Protein AF-A0A2G1YEF7-F1 (afdb_monomer_lite)

pLDDT: mean 92.39, std 12.05, range [40.38, 98.62]

Foldseek 3Di:
DPPQPADEDLPWAFDADPVADLVNCLVQQWTWGDDPNFIAIEHEPVRCVSNVVVQVPDPDHGHYGYHYPNNSVSRSVNSVVVVVVVVVVVVD

Secondary structure (DSSP, 8-state):
----PPB--TT------TTS-HHHHHHHT-EEEEETTEEEEEEEGGGHHHHHHHHTT-SS---EEEEPHHHHHHHHHHHHHHHHHHHHHTT-

Radius of gyration: 13.05 Å; chains: 1; bounding box: 37×36×27 Å

Sequence (92 aa):
MLKLEPLHNLKLEAYEPDEITTELSVKNYLLFSTLDEEVCAFMSERYLVEASNFYTKLQQKYPLHMLDEDSYDRLYNRFLELRTDRAMETMQ

Structure (mmCIF, N/CA/C/O backbone):
data_AF-A0A2G1YEF7-F1
#
_entry.id   AF-A0A2G1YEF7-F1
#
loop_
_atom_site.group_PDB
_atom_site.id
_atom_site.type_symbol
_atom_site.label_atom_id
_atom_site.label_alt_id
_atom_site.label_comp_id
_atom_site.label_asym_id
_atom_site.label_entity_id
_atom_site.label_seq_id
_atom_site.pdbx_PDB_ins_code
_atom_site.Cartn_x
_atom_site.Cartn_y
_atom_site.Cartn_z
_a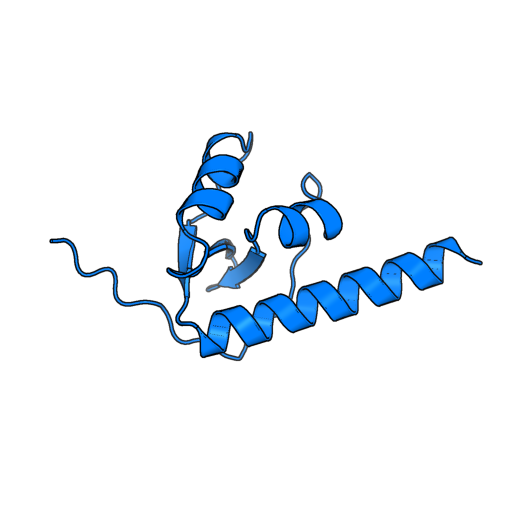tom_site.occupancy
_atom_site.B_iso_or_equiv
_atom_site.auth_seq_id
_atom_site.auth_comp_id
_atom_site.auth_asym_id
_atom_site.auth_atom_id
_a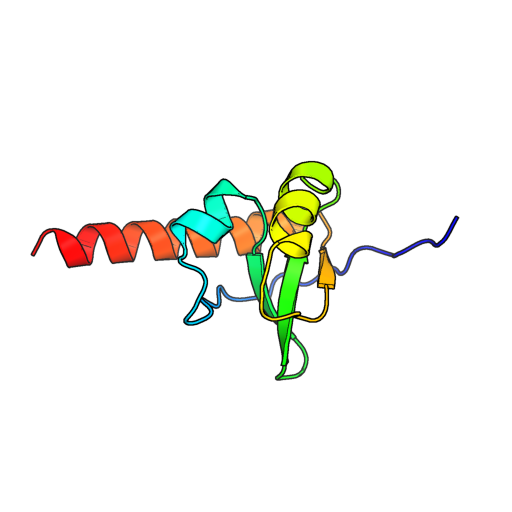tom_site.pdbx_PDB_model_num
ATOM 1 N N . MET A 1 1 ? 21.232 -16.679 5.471 1.00 41.56 1 MET A N 1
ATOM 2 C CA . MET A 1 1 ? 20.332 -15.571 5.092 1.00 41.56 1 MET A CA 1
ATOM 3 C C . MET A 1 1 ? 18.949 -16.159 4.907 1.00 41.56 1 MET A C 1
ATOM 5 O O . MET A 1 1 ? 18.821 -17.087 4.118 1.00 41.56 1 MET A O 1
ATOM 9 N N . LEU A 1 2 ? 17.963 -15.706 5.683 1.00 40.38 2 LEU A N 1
ATOM 10 C CA . LEU A 1 2 ? 16.560 -16.043 5.439 1.00 40.38 2 LEU A CA 1
ATOM 11 C C . LEU A 1 2 ? 16.200 -15.477 4.064 1.00 40.38 2 LEU A C 1
ATOM 13 O O . LEU A 1 2 ? 16.190 -14.263 3.890 1.00 40.38 2 LEU A O 1
ATOM 17 N N . LYS A 1 3 ? 15.996 -16.353 3.079 1.00 47.19 3 LYS A N 1
ATOM 18 C CA . LYS A 1 3 ? 15.395 -15.968 1.805 1.00 47.19 3 LYS A CA 1
ATOM 19 C C . LYS A 1 3 ? 13.906 -15.786 2.082 1.00 47.19 3 LYS A C 1
ATOM 21 O O . LYS A 1 3 ? 13.165 -16.761 2.045 1.00 47.19 3 LYS A O 1
ATOM 26 N N . LEU A 1 4 ? 13.488 -14.579 2.460 1.00 65.25 4 LEU A N 1
ATOM 27 C CA . LEU A 1 4 ? 12.102 -14.205 2.213 1.00 65.25 4 LEU A CA 1
ATOM 28 C C . LEU A 1 4 ? 11.998 -14.057 0.701 1.00 65.25 4 LEU A C 1
ATOM 30 O O . LEU A 1 4 ? 12.604 -13.150 0.138 1.00 65.25 4 LEU A O 1
ATOM 34 N N . GLU A 1 5 ? 11.333 -15.000 0.043 1.00 84.50 5 GLU A N 1
ATOM 35 C CA . GLU A 1 5 ? 10.977 -14.809 -1.358 1.00 84.50 5 GLU A CA 1
ATOM 36 C C . GLU A 1 5 ? 9.870 -13.752 -1.407 1.00 84.50 5 GLU A C 1
ATOM 38 O O . GLU A 1 5 ? 8.852 -13.925 -0.726 1.00 84.50 5 GLU A O 1
ATOM 43 N N . PRO A 1 6 ? 10.070 -12.640 -2.136 1.00 93.25 6 PRO A N 1
ATOM 44 C CA . PRO A 1 6 ? 9.030 -11.641 -2.292 1.00 93.25 6 PRO A CA 1
ATOM 45 C C . PRO A 1 6 ? 7.775 -12.269 -2.907 1.00 93.25 6 PRO A C 1
ATOM 47 O O . PRO A 1 6 ? 7.849 -13.060 -3.848 1.00 93.25 6 PRO A O 1
ATOM 50 N N . LEU A 1 7 ? 6.613 -11.926 -2.361 1.00 95.81 7 LEU A N 1
ATOM 51 C CA . LEU A 1 7 ? 5.323 -12.384 -2.851 1.00 95.81 7 LEU A CA 1
ATOM 52 C C . LEU A 1 7 ? 5.004 -11.693 -4.183 1.00 95.81 7 LEU A C 1
ATOM 54 O O . LEU A 1 7 ? 4.933 -10.466 -4.253 1.00 95.81 7 LEU A O 1
ATOM 58 N N . HIS A 1 8 ? 4.736 -12.491 -5.214 1.00 97.06 8 HIS A N 1
ATOM 59 C CA . HIS A 1 8 ? 4.167 -12.011 -6.470 1.00 97.06 8 HIS A CA 1
ATOM 60 C C . HIS A 1 8 ? 2.635 -12.087 -6.414 1.00 97.06 8 HIS A C 1
ATOM 62 O O . HIS A 1 8 ? 2.060 -13.179 -6.436 1.00 97.06 8 HIS A O 1
ATOM 68 N N . ASN A 1 9 ? 1.956 -10.941 -6.350 1.00 97.00 9 ASN A N 1
ATOM 69 C CA . ASN A 1 9 ? 0.500 -10.859 -6.408 1.00 97.00 9 ASN A CA 1
ATOM 70 C C . ASN A 1 9 ? 0.017 -9.547 -7.049 1.00 97.00 9 ASN A C 1
ATOM 72 O O . ASN A 1 9 ? -0.178 -8.528 -6.391 1.00 97.00 9 ASN A O 1
ATOM 76 N N . LEU A 1 10 ? -0.292 -9.614 -8.344 1.00 97.38 10 LEU A N 1
ATOM 77 C CA . LEU A 1 10 ? -0.842 -8.492 -9.106 1.00 97.38 10 LEU A CA 1
ATOM 78 C C . LEU A 1 10 ? -2.338 -8.232 -8.845 1.00 97.38 10 LEU A C 1
ATOM 80 O O . LEU A 1 10 ? -2.929 -7.403 -9.524 1.00 97.38 10 LEU A O 1
ATOM 84 N N . LYS A 1 11 ? -3.004 -8.963 -7.949 1.00 97.19 11 LYS A N 1
ATOM 85 C CA . LYS A 1 11 ? -4.450 -8.813 -7.690 1.00 97.19 11 LYS A CA 1
ATOM 86 C C . LYS A 1 11 ? -4.759 -8.081 -6.387 1.00 97.19 11 LYS A C 1
ATOM 88 O O . LYS A 1 11 ? -5.928 -7.966 -6.038 1.00 97.19 11 LYS A O 1
ATOM 93 N N . LEU A 1 12 ? -3.732 -7.626 -5.673 1.00 97.94 12 LEU A N 1
ATOM 94 C CA . LEU A 1 12 ? -3.910 -6.813 -4.479 1.00 97.94 12 LEU A CA 1
ATOM 95 C C . LEU A 1 12 ? -4.607 -5.502 -4.849 1.00 97.94 12 LEU A C 1
ATOM 97 O O . LEU A 1 12 ? -4.244 -4.843 -5.825 1.00 97.94 12 LEU A O 1
ATOM 101 N N . GLU A 1 13 ? -5.597 -5.135 -4.048 1.00 97.81 13 GLU A N 1
ATOM 102 C CA . GLU A 1 13 ? -6.313 -3.866 -4.158 1.00 97.81 13 GLU A CA 1
ATOM 103 C C . GLU A 1 13 ? -5.990 -2.991 -2.944 1.00 97.81 13 GLU A C 1
ATOM 105 O O . GLU A 1 13 ? -5.697 -3.507 -1.860 1.00 97.81 13 GLU A O 1
ATOM 110 N N . ALA A 1 14 ? -5.997 -1.670 -3.121 1.00 97.50 14 ALA A N 1
ATOM 111 C CA . ALA A 1 14 ? -5.681 -0.750 -2.033 1.00 97.50 14 ALA A CA 1
ATOM 112 C C . ALA A 1 14 ? -6.711 -0.883 -0.903 1.00 97.50 14 ALA A C 1
ATOM 114 O O . ALA A 1 14 ? -7.919 -0.826 -1.134 1.00 97.50 14 ALA A O 1
ATOM 115 N N . TYR A 1 15 ? -6.219 -1.047 0.319 1.00 97.69 15 TYR A N 1
ATOM 116 C CA . TYR A 1 15 ? -7.018 -1.004 1.535 1.00 97.69 15 TYR A CA 1
ATOM 117 C C . TYR A 1 15 ? -6.532 0.162 2.389 1.00 97.69 15 TYR A C 1
ATOM 119 O O . TYR A 1 15 ? -5.329 0.311 2.579 1.00 97.69 15 TYR A O 1
ATOM 127 N N . GLU A 1 16 ? -7.439 0.978 2.917 1.00 95.44 16 GLU A N 1
ATOM 128 C CA . GLU A 1 16 ? -7.079 2.020 3.875 1.00 95.44 16 GLU A CA 1
ATOM 129 C C . GLU A 1 16 ? -7.523 1.614 5.283 1.00 95.44 16 GLU A C 1
ATOM 131 O O . GLU A 1 16 ? -8.727 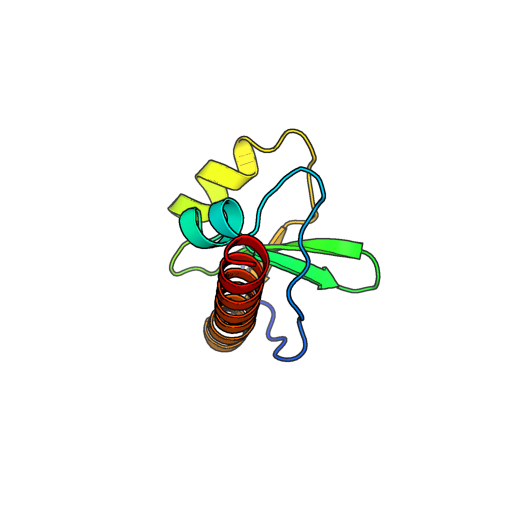1.581 5.538 1.00 95.44 16 GLU A O 1
ATOM 136 N N . PRO A 1 17 ? -6.586 1.302 6.197 1.00 95.00 17 PRO A N 1
ATOM 137 C CA . PRO A 1 17 ? -6.914 1.121 7.605 1.00 95.00 17 PRO A CA 1
ATOM 138 C C . PRO A 1 17 ? -7.435 2.415 8.237 1.00 95.00 17 PRO A C 1
ATOM 140 O O . PRO A 1 17 ? -6.922 3.494 7.946 1.00 95.00 17 PRO A O 1
ATOM 143 N N . ASP A 1 18 ? -8.393 2.304 9.160 1.00 92.56 18 ASP A N 1
ATOM 144 C CA . ASP A 1 18 ? -9.040 3.454 9.813 1.00 92.56 18 ASP A CA 1
ATOM 145 C C . ASP A 1 18 ? -8.039 4.420 10.476 1.00 92.56 18 ASP A C 1
ATOM 147 O O . ASP A 1 18 ? -8.284 5.623 10.577 1.00 92.56 18 ASP A O 1
ATOM 151 N N . GLU A 1 19 ? -6.898 3.909 10.944 1.00 92.75 19 GLU A N 1
ATOM 152 C CA . GLU A 1 19 ? -5.873 4.675 11.646 1.00 92.75 19 GLU A CA 1
ATOM 153 C C . GLU A 1 19 ? -4.708 5.160 10.765 1.00 92.75 19 GLU A C 1
ATOM 155 O O . GLU A 1 19 ? -3.814 5.855 11.262 1.00 92.75 19 GLU A O 1
ATOM 160 N N . ILE A 1 20 ? -4.690 4.820 9.470 1.00 95.00 20 ILE A N 1
ATOM 161 C CA . ILE A 1 20 ? -3.608 5.173 8.538 1.00 95.00 20 ILE A CA 1
ATOM 162 C C . ILE A 1 20 ? -4.203 5.725 7.247 1.00 95.00 20 ILE A C 1
ATOM 164 O O . ILE A 1 20 ? -4.733 4.979 6.437 1.00 95.00 20 ILE A O 1
ATOM 168 N N . THR A 1 21 ? -4.033 7.025 7.001 1.00 94.94 21 THR A N 1
ATOM 169 C CA . THR A 1 21 ? -4.542 7.635 5.764 1.00 94.94 21 THR A CA 1
ATOM 170 C C . THR A 1 21 ? -3.744 7.201 4.533 1.00 94.94 21 THR A C 1
ATOM 172 O O . THR A 1 21 ? -2.533 6.961 4.614 1.00 94.94 21 THR A O 1
ATOM 175 N N . THR A 1 22 ? -4.389 7.209 3.363 1.00 95.50 22 THR A N 1
ATOM 176 C CA . THR A 1 22 ? -3.736 6.998 2.060 1.00 95.50 22 THR A CA 1
ATOM 177 C C . THR A 1 22 ? -2.480 7.863 1.885 1.00 95.50 22 THR A C 1
ATOM 179 O O . THR A 1 22 ? -1.457 7.380 1.393 1.00 95.50 22 THR A O 1
ATOM 182 N N . GLU A 1 23 ? -2.493 9.131 2.311 1.00 95.44 23 GLU A N 1
ATOM 183 C CA . GLU A 1 23 ? -1.321 10.012 2.215 1.00 95.44 23 GLU A CA 1
ATOM 184 C C . GLU A 1 23 ? -0.149 9.498 3.049 1.00 95.44 23 GLU A C 1
ATOM 186 O O . GLU A 1 23 ? 0.997 9.570 2.597 1.00 95.44 23 GLU A O 1
ATOM 191 N N . LEU A 1 24 ? -0.415 8.983 4.254 1.00 96.75 24 LEU A N 1
ATOM 192 C CA . LEU A 1 24 ? 0.615 8.407 5.113 1.00 96.75 24 LEU A CA 1
ATOM 193 C C . LEU A 1 24 ? 1.171 7.113 4.521 1.00 96.75 24 LEU A C 1
ATOM 195 O O . LEU A 1 24 ? 2.393 6.953 4.520 1.00 96.75 24 LEU A O 1
ATOM 199 N N . SER A 1 25 ? 0.320 6.240 3.978 1.00 97.56 25 SER A N 1
ATOM 200 C CA . SER A 1 25 ? 0.755 5.014 3.298 1.00 97.56 25 SER A CA 1
ATOM 201 C C . SER A 1 25 ? 1.695 5.322 2.135 1.00 97.56 25 SER A C 1
ATOM 203 O O . SER A 1 25 ? 2.827 4.836 2.103 1.00 97.56 25 SER A O 1
ATOM 205 N N . VAL A 1 26 ? 1.280 6.215 1.231 1.00 97.56 26 VAL A N 1
ATOM 206 C CA . VAL A 1 26 ? 2.079 6.607 0.061 1.00 97.56 26 VAL A CA 1
ATOM 207 C C . VAL A 1 26 ? 3.379 7.297 0.476 1.00 97.56 26 VAL A C 1
ATOM 209 O O . VAL A 1 26 ? 4.444 6.967 -0.039 1.00 97.56 26 VAL A O 1
ATOM 212 N N . LYS A 1 27 ? 3.326 8.230 1.435 1.00 97.50 27 LYS A N 1
ATOM 213 C CA . LYS A 1 27 ? 4.504 8.983 1.900 1.00 97.50 27 LYS A CA 1
ATOM 214 C C . LYS A 1 27 ? 5.574 8.089 2.526 1.00 97.50 27 LYS A C 1
ATOM 216 O O . LYS A 1 27 ? 6.756 8.415 2.441 1.00 97.50 27 LYS A O 1
ATOM 221 N N . ASN A 1 28 ? 5.160 7.022 3.205 1.00 98.06 28 ASN A N 1
ATOM 222 C CA . ASN A 1 28 ? 6.062 6.133 3.932 1.00 98.06 28 ASN A CA 1
ATOM 223 C C . ASN A 1 28 ? 6.331 4.815 3.197 1.00 98.06 28 ASN A C 1
ATOM 225 O O . ASN A 1 28 ? 6.986 3.946 3.767 1.00 98.06 28 ASN A O 1
ATOM 229 N N . TYR A 1 29 ? 5.838 4.658 1.965 1.00 98.31 29 TYR A N 1
ATOM 230 C CA . TYR A 1 29 ? 6.018 3.458 1.143 1.00 98.31 29 TYR A CA 1
ATOM 231 C C . TYR A 1 29 ? 5.518 2.153 1.793 1.00 98.31 29 TYR A C 1
ATOM 233 O O . TYR A 1 29 ? 5.916 1.062 1.379 1.00 98.31 29 TYR A O 1
ATOM 241 N N . LEU A 1 30 ? 4.627 2.254 2.784 1.00 98.25 30 LEU A N 1
ATOM 242 C CA . LEU A 1 30 ? 3.999 1.1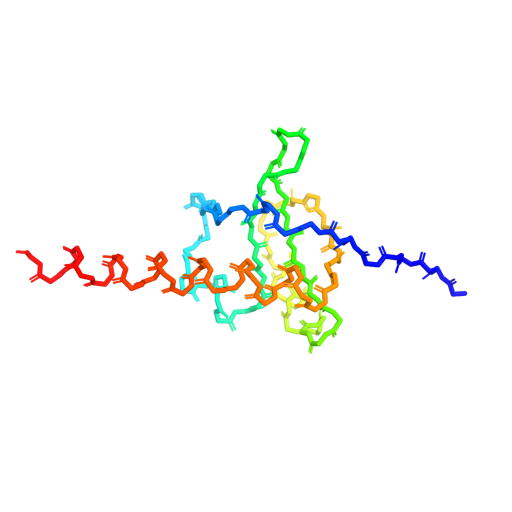20 3.457 1.00 98.25 30 LEU A CA 1
ATOM 243 C C . LEU A 1 30 ? 2.540 1.043 3.017 1.00 98.25 30 LEU A C 1
ATOM 245 O O . LEU A 1 30 ? 1.728 1.903 3.369 1.00 98.25 30 LEU A O 1
ATOM 249 N N . LEU A 1 31 ? 2.231 0.023 2.229 1.00 98.50 31 LEU A N 1
ATOM 250 C CA . LEU A 1 31 ? 0.923 -0.151 1.611 1.00 98.50 31 LEU A CA 1
ATOM 251 C C . LEU A 1 31 ? 0.122 -1.209 2.360 1.00 98.50 31 LEU A C 1
ATOM 253 O O . LEU A 1 31 ? 0.689 -2.042 3.063 1.00 98.50 31 LEU A O 1
ATOM 257 N N . PHE A 1 32 ? -1.194 -1.183 2.190 1.00 98.38 32 PHE A N 1
ATOM 258 C CA . PHE A 1 32 ? -2.102 -2.115 2.847 1.00 98.38 32 PHE A CA 1
ATOM 259 C C . PHE A 1 32 ? -3.049 -2.733 1.828 1.00 98.38 32 PHE A C 1
ATOM 261 O O . PHE A 1 32 ? -3.499 -2.079 0.886 1.00 98.38 32 PHE A O 1
ATOM 268 N N . SER A 1 33 ? -3.314 -4.019 2.002 1.00 98.56 33 SER A N 1
ATOM 269 C CA . SER A 1 33 ? -4.259 -4.780 1.190 1.00 98.56 33 SER A CA 1
ATOM 270 C C . SER A 1 33 ? -4.794 -5.949 2.009 1.00 98.56 33 SER A C 1
ATOM 272 O O . SER A 1 33 ? -4.378 -6.152 3.151 1.00 98.56 33 SER A O 1
ATOM 274 N N . THR A 1 34 ? -5.699 -6.725 1.424 1.00 97.88 34 THR A N 1
ATOM 275 C CA . THR A 1 34 ? -6.161 -7.980 2.016 1.00 97.88 34 THR A CA 1
ATOM 276 C C . THR A 1 34 ? -5.460 -9.163 1.360 1.00 97.88 34 THR A C 1
ATOM 278 O O . THR A 1 34 ? -5.342 -9.235 0.135 1.00 97.88 34 THR A O 1
ATOM 281 N N . LEU A 1 35 ? -4.973 -10.091 2.178 1.00 96.56 35 LEU A N 1
ATOM 282 C CA . LEU A 1 35 ? -4.399 -11.362 1.749 1.00 96.56 35 LEU A CA 1
ATOM 283 C C . LEU A 1 35 ? -4.987 -12.451 2.639 1.00 96.56 35 LEU A C 1
ATOM 285 O O . LEU A 1 35 ? -4.951 -12.325 3.856 1.00 96.56 35 LEU A O 1
ATOM 289 N N . ASP A 1 36 ? -5.576 -13.479 2.027 1.00 93.69 36 ASP A N 1
ATOM 290 C CA . ASP A 1 36 ? -6.267 -14.558 2.745 1.00 93.69 36 ASP A CA 1
ATOM 291 C C . ASP A 1 36 ? -7.304 -14.046 3.772 1.00 93.69 36 ASP A C 1
ATOM 293 O O . ASP A 1 36 ? -7.401 -14.550 4.885 1.00 93.69 36 ASP A O 1
ATOM 297 N N . GLU A 1 37 ? -8.086 -13.029 3.378 1.00 93.31 37 GLU A N 1
ATOM 298 C CA . GLU A 1 37 ? -9.126 -12.365 4.194 1.00 93.31 37 GLU A CA 1
ATOM 299 C C . GLU A 1 37 ? -8.608 -11.573 5.413 1.00 93.31 37 GLU A C 1
ATOM 301 O O . GLU A 1 37 ? -9.402 -11.007 6.164 1.00 93.31 37 GLU A O 1
ATOM 306 N N . GLU A 1 38 ? -7.289 -11.444 5.576 1.00 96.56 38 GLU A N 1
ATOM 307 C CA . GLU A 1 38 ? -6.656 -10.629 6.614 1.00 96.56 38 GLU A CA 1
ATOM 308 C C . GLU A 1 38 ? -6.084 -9.330 6.027 1.00 96.56 38 GLU A C 1
ATOM 310 O O . GLU A 1 38 ? -5.572 -9.301 4.906 1.00 96.56 38 GLU A O 1
ATOM 315 N N . VAL A 1 39 ? -6.171 -8.229 6.780 1.00 97.62 39 VAL A N 1
ATOM 316 C CA . VAL A 1 39 ? -5.523 -6.964 6.404 1.00 97.62 39 VAL A CA 1
ATOM 317 C C . VAL A 1 39 ? -4.031 -7.074 6.692 1.00 97.62 39 VAL A C 1
ATOM 319 O O . VAL A 1 39 ? -3.627 -7.261 7.837 1.00 97.62 39 VAL A O 1
ATOM 322 N N . CYS A 1 40 ? -3.213 -6.886 5.663 1.00 98.12 40 CYS A N 1
ATOM 323 C CA . CYS A 1 40 ? -1.765 -7.030 5.731 1.00 98.12 40 CYS A CA 1
ATOM 324 C C . CYS A 1 40 ? -1.054 -5.742 5.307 1.00 98.12 40 CYS A C 1
ATOM 326 O O . CYS A 1 40 ? -1.549 -4.974 4.477 1.00 98.12 40 CYS A O 1
ATOM 328 N N . ALA A 1 41 ? 0.142 -5.538 5.857 1.00 98.00 41 ALA A N 1
ATOM 329 C CA . ALA A 1 41 ? 1.069 -4.500 5.440 1.00 98.00 41 ALA A CA 1
ATOM 330 C C . ALA A 1 41 ? 2.049 -5.055 4.397 1.00 98.00 41 ALA A C 1
ATOM 332 O O . ALA A 1 41 ? 2.583 -6.158 4.543 1.00 98.00 41 ALA A O 1
ATOM 333 N N . PHE A 1 42 ? 2.326 -4.264 3.367 1.00 98.25 42 PHE A N 1
ATOM 334 C CA . PHE A 1 42 ? 3.184 -4.630 2.248 1.00 98.25 42 PHE A CA 1
ATOM 335 C C . PHE A 1 42 ? 4.282 -3.590 2.030 1.00 98.25 42 PHE A C 1
ATOM 337 O O . PHE A 1 42 ? 4.044 -2.380 2.050 1.00 98.25 42 PHE A O 1
ATOM 344 N N . MET A 1 43 ? 5.493 -4.083 1.789 1.00 97.44 43 MET A N 1
ATOM 345 C CA . MET A 1 43 ? 6.678 -3.299 1.431 1.00 97.44 43 MET A CA 1
ATOM 346 C C . MET A 1 43 ? 7.416 -3.967 0.271 1.00 97.44 43 MET A C 1
ATOM 348 O O . MET A 1 43 ? 7.212 -5.150 0.014 1.00 97.44 43 MET A O 1
ATOM 352 N N . SER A 1 44 ? 8.294 -3.235 -0.405 1.00 97.25 44 SER A N 1
ATOM 353 C CA . SER A 1 44 ? 9.247 -3.802 -1.363 1.00 97.25 44 SER A CA 1
ATOM 354 C C . SER A 1 44 ? 10.676 -3.652 -0.860 1.00 97.25 44 SER A C 1
ATOM 356 O O . SER A 1 44 ? 10.948 -2.896 0.079 1.00 97.25 44 SER A O 1
ATOM 358 N N . GLU A 1 45 ? 11.606 -4.365 -1.491 1.00 95.56 45 GLU A N 1
ATOM 359 C CA . GLU A 1 45 ? 13.029 -4.243 -1.179 1.00 95.56 45 GLU A CA 1
ATOM 360 C C . GLU A 1 45 ? 13.526 -2.810 -1.431 1.00 95.56 45 GLU A C 1
ATOM 362 O O . GLU A 1 45 ? 14.262 -2.259 -0.608 1.00 95.56 45 GLU A O 1
ATOM 367 N N . ARG A 1 46 ? 13.038 -2.167 -2.505 1.00 97.00 46 ARG A N 1
ATOM 368 C CA . ARG A 1 46 ? 13.370 -0.780 -2.876 1.00 97.00 46 ARG A CA 1
ATOM 369 C C . ARG A 1 46 ? 13.124 0.238 -1.756 1.00 97.00 46 ARG A C 1
ATOM 371 O O . ARG A 1 46 ? 13.887 1.194 -1.645 1.00 97.00 46 ARG A O 1
ATOM 378 N N . TYR A 1 47 ? 12.087 0.037 -0.941 1.00 96.94 47 TYR A N 1
ATOM 379 C CA . TYR A 1 47 ? 11.663 0.974 0.111 1.00 96.94 47 TYR A CA 1
ATOM 380 C C . TYR A 1 47 ? 11.705 0.366 1.517 1.00 96.94 47 TYR A C 1
ATOM 382 O O . TYR A 1 47 ? 11.018 0.831 2.433 1.00 96.94 47 TYR A O 1
ATOM 390 N N . LEU A 1 48 ? 12.494 -0.696 1.702 1.00 94.94 48 LEU A N 1
ATOM 391 C CA . LEU A 1 48 ? 12.527 -1.470 2.940 1.00 94.94 48 LEU A CA 1
ATOM 392 C C . LEU A 1 48 ? 12.805 -0.596 4.171 1.00 94.94 48 LEU A C 1
ATOM 394 O O . LEU A 1 48 ? 12.183 -0.789 5.217 1.00 94.94 48 LEU A O 1
ATOM 398 N N . VAL A 1 49 ? 13.725 0.364 4.062 1.00 96.00 49 VAL A N 1
ATOM 399 C CA . VAL A 1 49 ? 14.144 1.211 5.188 1.00 96.00 49 VAL A CA 1
ATOM 400 C C . VAL A 1 49 ? 13.014 2.152 5.606 1.00 96.00 49 VAL A C 1
ATOM 402 O O . VAL A 1 49 ? 12.648 2.202 6.781 1.00 96.00 49 VAL A O 1
ATOM 405 N N . GLU A 1 50 ? 12.437 2.882 4.660 1.00 97.62 50 GLU A N 1
ATOM 406 C CA . GLU A 1 50 ? 11.355 3.840 4.871 1.00 97.62 50 GLU A CA 1
ATOM 407 C C . GLU A 1 50 ? 10.107 3.150 5.425 1.00 97.62 50 GLU A C 1
ATOM 409 O O . GLU A 1 50 ? 9.596 3.542 6.481 1.00 97.62 50 GLU A O 1
ATOM 414 N N . ALA A 1 51 ? 9.680 2.071 4.768 1.00 97.38 51 ALA A N 1
ATOM 415 C CA . ALA A 1 51 ? 8.489 1.331 5.150 1.00 97.38 51 ALA A CA 1
ATOM 416 C C . ALA A 1 51 ? 8.655 0.659 6.524 1.00 97.38 51 ALA A C 1
ATOM 418 O O . ALA A 1 51 ? 7.749 0.733 7.356 1.00 97.38 51 ALA A O 1
ATOM 419 N N . SER A 1 52 ? 9.831 0.093 6.832 1.00 96.44 52 SER A N 1
ATOM 420 C CA . SER A 1 52 ? 10.102 -0.501 8.155 1.00 96.44 52 SER A CA 1
ATOM 421 C C . SER A 1 52 ? 10.119 0.549 9.269 1.00 96.44 52 SER A C 1
ATOM 423 O O . SER A 1 52 ? 9.589 0.326 10.363 1.00 96.44 52 SER A O 1
ATOM 425 N N . ASN A 1 53 ? 10.692 1.724 9.001 1.00 97.69 53 ASN A N 1
ATOM 426 C CA . ASN A 1 53 ? 10.724 2.830 9.958 1.00 97.69 53 ASN A CA 1
ATOM 427 C C . ASN A 1 53 ? 9.323 3.329 10.323 1.00 97.69 53 ASN A C 1
ATOM 429 O O . ASN A 1 53 ? 9.103 3.766 11.454 1.00 97.69 53 ASN A O 1
ATOM 433 N N . PHE A 1 54 ? 8.381 3.288 9.383 1.00 97.56 54 PHE A N 1
ATOM 434 C CA . PHE A 1 54 ? 6.989 3.622 9.659 1.00 97.56 54 PHE A CA 1
ATOM 435 C C . PHE A 1 54 ? 6.251 2.464 10.339 1.00 97.56 54 PHE A C 1
ATOM 437 O O . PHE A 1 54 ? 5.648 2.667 11.392 1.00 97.56 54 PHE A O 1
ATOM 444 N N . TYR A 1 55 ? 6.394 1.237 9.827 1.00 97.25 55 TYR A N 1
ATOM 445 C CA . TYR A 1 55 ? 5.763 0.029 10.373 1.00 97.25 55 TYR A CA 1
ATOM 446 C C . TYR A 1 55 ? 6.073 -0.195 11.865 1.00 97.25 55 TYR A C 1
ATOM 448 O O . TYR A 1 55 ? 5.202 -0.531 12.676 1.00 97.25 55 TYR A O 1
ATOM 456 N N . THR A 1 56 ? 7.323 0.038 12.275 1.00 96.56 56 THR A N 1
ATOM 45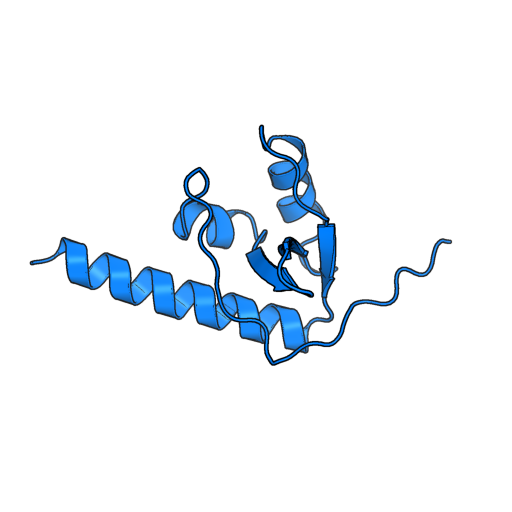7 C CA . THR A 1 56 ? 7.738 -0.101 13.682 1.00 96.56 56 THR A CA 1
ATOM 458 C C . THR A 1 56 ? 6.998 0.857 14.620 1.00 96.56 56 THR A C 1
ATOM 460 O O . THR A 1 56 ? 6.729 0.476 15.760 1.00 96.56 56 THR A O 1
ATOM 463 N N . LYS A 1 57 ? 6.590 2.035 14.132 1.00 95.81 57 LYS A N 1
ATOM 464 C CA . LYS A 1 57 ? 5.875 3.076 14.892 1.00 95.81 57 LYS A CA 1
ATOM 465 C C . LYS A 1 57 ? 4.359 2.879 14.942 1.00 95.81 57 LYS A C 1
ATOM 467 O O . LYS A 1 57 ? 3.700 3.580 15.707 1.00 95.81 57 LYS A O 1
ATOM 472 N N . LEU A 1 58 ? 3.807 1.956 14.149 1.00 95.06 58 LEU A N 1
ATOM 473 C CA . LEU A 1 58 ? 2.374 1.659 14.173 1.00 95.06 58 LEU A CA 1
ATOM 474 C C . LEU A 1 58 ? 1.956 1.107 15.537 1.00 95.06 58 LEU A C 1
ATOM 476 O O . LEU A 1 58 ? 2.643 0.239 16.090 1.00 95.06 58 LEU A O 1
ATOM 480 N N . GLN A 1 59 ? 0.824 1.607 16.038 1.00 92.38 59 GLN A N 1
ATOM 481 C CA . GLN A 1 59 ? 0.195 1.139 17.277 1.00 92.38 59 GLN A CA 1
ATOM 482 C C . GLN A 1 59 ? -0.401 -0.259 17.086 1.00 92.38 59 GLN A C 1
ATOM 484 O O . GLN A 1 59 ? -0.164 -1.150 17.899 1.00 92.38 59 GLN A O 1
ATOM 489 N N . GLN A 1 60 ? -1.110 -0.464 15.974 1.00 91.81 60 GLN A N 1
ATOM 490 C CA . GLN A 1 60 ? -1.598 -1.766 15.539 1.00 91.81 60 GLN A CA 1
ATOM 491 C C . GLN A 1 60 ? -0.537 -2.472 14.689 1.00 91.81 60 GLN A C 1
ATOM 493 O O . GLN A 1 60 ? 0.119 -1.851 13.849 1.00 91.81 60 GLN A O 1
ATOM 498 N N . LYS A 1 61 ? -0.335 -3.772 14.925 1.00 90.38 61 LYS A N 1
ATOM 499 C CA . LYS A 1 61 ? 0.555 -4.600 14.104 1.00 90.38 61 LYS A CA 1
ATOM 500 C C . LYS A 1 61 ? -0.265 -5.398 13.101 1.00 90.38 61 LYS A C 1
ATOM 502 O O . LYS A 1 61 ? -1.235 -6.043 13.478 1.00 90.38 61 LYS A O 1
ATOM 507 N N . TYR A 1 62 ? 0.175 -5.340 11.852 1.00 95.69 62 TYR A N 1
ATOM 508 C CA . TYR A 1 62 ? -0.383 -6.053 10.709 1.00 95.69 62 TYR A CA 1
ATOM 509 C C . TYR A 1 62 ? 0.616 -7.117 10.259 1.00 95.69 62 TYR A C 1
ATOM 511 O O . TYR A 1 62 ? 1.817 -6.845 10.328 1.00 95.69 62 TYR A O 1
ATOM 519 N N . PRO A 1 63 ? 0.189 -8.288 9.766 1.00 96.69 63 PRO A N 1
ATOM 520 C CA . PRO A 1 63 ? 1.107 -9.200 9.096 1.00 96.69 63 PRO A CA 1
ATOM 521 C C . PRO A 1 63 ? 1.881 -8.456 8.005 1.00 96.69 63 PRO A C 1
ATOM 523 O O . PRO A 1 63 ? 1.295 -7.750 7.184 1.00 96.69 63 PRO A O 1
ATOM 526 N N . LEU A 1 64 ? 3.210 -8.556 8.046 1.00 95.94 64 LEU A N 1
ATOM 527 C CA . LEU A 1 64 ? 4.096 -7.817 7.156 1.00 95.94 64 LEU A CA 1
ATOM 528 C C . LEU A 1 64 ? 4.649 -8.750 6.085 1.00 95.94 64 LEU A C 1
ATOM 530 O O . LEU A 1 64 ? 5.331 -9.728 6.399 1.00 95.94 64 LEU A O 1
ATOM 534 N N . HIS A 1 65 ? 4.405 -8.401 4.827 1.00 96.75 65 HIS A N 1
ATOM 535 C CA . HIS A 1 65 ? 4.876 -9.148 3.670 1.00 96.75 65 HIS A CA 1
ATOM 536 C C . HIS A 1 65 ? 5.737 -8.266 2.767 1.00 96.75 65 HIS A C 1
ATOM 538 O O . HIS A 1 65 ? 5.499 -7.067 2.607 1.00 96.75 65 HIS A O 1
ATOM 544 N N . MET A 1 66 ? 6.742 -8.883 2.153 1.00 96.56 66 MET A N 1
ATOM 545 C CA . MET A 1 66 ? 7.518 -8.260 1.089 1.00 96.56 66 MET A CA 1
ATOM 546 C C . MET A 1 66 ? 6.914 -8.654 -0.254 1.00 96.56 66 MET A C 1
ATOM 548 O O . MET A 1 66 ? 6.680 -9.839 -0.485 1.00 96.56 66 MET A O 1
ATOM 552 N N . LEU A 1 67 ? 6.663 -7.678 -1.118 1.00 97.88 67 LEU A N 1
ATOM 553 C CA . LEU A 1 67 ? 6.251 -7.883 -2.501 1.00 97.88 67 LEU A CA 1
ATOM 554 C C . LEU A 1 67 ? 7.455 -7.801 -3.429 1.00 97.88 67 LEU A C 1
ATOM 556 O O . LEU A 1 67 ? 8.437 -7.118 -3.124 1.00 97.88 67 LEU A O 1
ATOM 560 N N . ASP A 1 68 ? 7.355 -8.469 -4.575 1.00 97.50 68 ASP A N 1
ATOM 561 C CA . ASP A 1 68 ? 8.223 -8.122 -5.692 1.00 97.50 68 ASP A CA 1
ATOM 562 C C . ASP A 1 68 ? 7.871 -6.740 -6.260 1.00 97.50 68 ASP A C 1
ATOM 564 O O . ASP A 1 68 ? 6.829 -6.149 -5.957 1.00 97.50 68 ASP A O 1
ATOM 568 N N . GLU A 1 69 ? 8.778 -6.203 -7.069 1.00 97.12 69 GLU A N 1
ATOM 569 C CA . GLU A 1 69 ? 8.669 -4.833 -7.565 1.00 97.12 69 GLU A CA 1
ATOM 570 C C . GLU A 1 69 ? 7.434 -4.641 -8.459 1.00 97.12 69 GLU A C 1
ATOM 572 O O . GLU A 1 69 ? 6.754 -3.627 -8.329 1.00 97.12 69 GLU A O 1
ATOM 577 N N . ASP A 1 70 ? 7.075 -5.631 -9.284 1.00 98.00 70 ASP A N 1
ATOM 578 C CA . ASP A 1 70 ? 5.895 -5.560 -10.157 1.00 98.00 70 ASP A CA 1
ATOM 579 C C . ASP A 1 70 ? 4.587 -5.493 -9.350 1.00 98.00 70 ASP A C 1
ATOM 581 O O . ASP A 1 70 ? 3.691 -4.693 -9.645 1.00 98.00 70 ASP A O 1
ATOM 585 N N . SER A 1 71 ? 4.466 -6.323 -8.310 1.00 98.31 71 SER A N 1
ATOM 586 C CA . SER A 1 71 ? 3.288 -6.339 -7.437 1.00 98.31 71 SER A CA 1
ATOM 587 C C . SER A 1 71 ? 3.214 -5.084 -6.582 1.00 98.31 71 SER A C 1
ATOM 589 O O . SER A 1 71 ? 2.129 -4.524 -6.406 1.00 98.31 71 SER A O 1
ATOM 591 N N . TYR A 1 72 ? 4.361 -4.615 -6.087 1.00 98.50 72 TYR A N 1
ATOM 592 C CA . TYR A 1 72 ? 4.439 -3.379 -5.324 1.00 98.50 72 TYR A CA 1
ATOM 593 C C . TYR A 1 72 ? 4.051 -2.167 -6.171 1.00 98.50 72 TYR A C 1
ATOM 595 O O . TYR A 1 72 ? 3.173 -1.410 -5.762 1.00 98.50 72 TYR A O 1
ATOM 603 N N . ASP A 1 73 ? 4.644 -1.996 -7.356 1.00 98.50 73 ASP A N 1
ATOM 604 C CA . ASP A 1 73 ? 4.373 -0.852 -8.232 1.00 98.50 73 ASP A CA 1
ATOM 605 C C . ASP A 1 73 ? 2.890 -0.830 -8.650 1.00 98.50 73 ASP A C 1
ATOM 607 O O . ASP A 1 73 ? 2.262 0.234 -8.687 1.00 98.50 73 ASP A O 1
ATOM 611 N N . ARG A 1 74 ? 2.273 -2.001 -8.875 1.00 98.44 74 ARG A N 1
ATOM 612 C CA . ARG A 1 74 ? 0.829 -2.093 -9.133 1.00 98.44 74 ARG A CA 1
ATOM 613 C C . ARG A 1 74 ? -0.013 -1.648 -7.939 1.00 98.44 74 ARG A C 1
ATOM 615 O O . ARG A 1 74 ? -0.925 -0.843 -8.127 1.00 98.44 74 ARG A O 1
ATOM 622 N N . LEU A 1 75 ? 0.270 -2.146 -6.735 1.00 98.62 75 LEU A N 1
ATOM 623 C CA . LEU A 1 75 ? -0.467 -1.746 -5.532 1.00 98.62 75 LEU A CA 1
ATOM 624 C C . LEU A 1 75 ? -0.258 -0.256 -5.229 1.00 98.62 75 LEU A C 1
ATOM 626 O O . LEU A 1 75 ? -1.207 0.448 -4.898 1.00 98.62 75 LEU A O 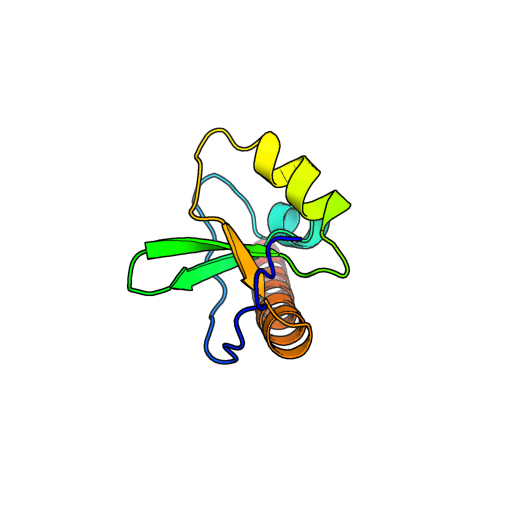1
ATOM 630 N N . TYR A 1 76 ? 0.958 0.255 -5.408 1.00 98.56 76 TYR A N 1
ATOM 631 C CA . TYR A 1 76 ? 1.276 1.667 -5.225 1.00 98.56 76 TYR A CA 1
ATOM 632 C C . TYR A 1 76 ? 0.448 2.555 -6.159 1.00 98.56 76 TYR A C 1
ATOM 634 O O . TYR A 1 76 ? -0.139 3.537 -5.707 1.00 98.56 76 TYR A O 1
ATOM 642 N N . ASN A 1 77 ? 0.310 2.177 -7.435 1.00 98.31 77 ASN A N 1
ATOM 643 C CA . ASN A 1 77 ? -0.555 2.893 -8.376 1.00 98.31 77 ASN A CA 1
ATOM 644 C C . ASN A 1 77 ? -2.018 2.937 -7.909 1.00 98.31 77 ASN A C 1
ATOM 646 O O . ASN A 1 77 ? -2.633 3.997 -7.991 1.00 98.31 77 ASN A O 1
ATOM 650 N N . ARG A 1 78 ? -2.551 1.853 -7.325 1.00 98.12 78 ARG A N 1
ATOM 651 C CA . ARG A 1 78 ? -3.899 1.861 -6.719 1.00 98.12 78 ARG A CA 1
ATOM 652 C C . ARG A 1 78 ? -4.032 2.874 -5.585 1.00 98.12 78 ARG A C 1
ATOM 654 O O . ARG A 1 78 ? -5.044 3.558 -5.487 1.00 98.12 78 ARG A O 1
ATOM 661 N N . PHE A 1 79 ? -3.007 3.016 -4.748 1.00 98.12 79 PHE A N 1
ATOM 662 C CA . PHE A 1 79 ? -2.990 4.050 -3.710 1.00 98.12 79 PHE A CA 1
ATOM 663 C C . PHE A 1 79 ? -2.901 5.469 -4.296 1.00 98.12 79 PHE A C 1
ATOM 665 O O . PHE A 1 79 ? -3.483 6.398 -3.737 1.00 98.12 79 PHE A O 1
ATOM 672 N N . LEU A 1 80 ? -2.203 5.668 -5.420 1.00 97.19 80 LEU A N 1
ATOM 673 C CA . LEU A 1 80 ? -2.181 6.960 -6.116 1.00 97.19 80 LEU A CA 1
ATOM 674 C C . LEU A 1 80 ? -3.545 7.315 -6.728 1.00 97.19 80 LEU A C 1
ATOM 676 O O . LEU A 1 80 ? -3.942 8.481 -6.655 1.00 97.19 80 LEU A O 1
ATOM 680 N N . GLU A 1 81 ? -4.245 6.328 -7.296 1.00 96.25 81 GLU A N 1
ATOM 681 C CA . GLU A 1 81 ? -5.635 6.441 -7.767 1.00 96.25 81 GLU A CA 1
ATOM 682 C C . GLU A 1 81 ? -6.541 6.863 -6.599 1.00 96.25 81 GLU A C 1
ATOM 684 O O . GLU A 1 81 ? -7.112 7.952 -6.635 1.00 96.25 81 GLU A O 1
ATOM 689 N N . LEU A 1 82 ? -6.533 6.100 -5.498 1.00 94.00 82 LEU A N 1
ATOM 690 C CA . LEU A 1 82 ? -7.328 6.386 -4.296 1.00 94.00 82 LEU A CA 1
ATOM 691 C C . LEU A 1 82 ? -7.052 7.783 -3.712 1.00 94.00 82 LEU A C 1
ATOM 693 O O . LEU A 1 82 ? -7.973 8.498 -3.316 1.00 94.00 82 LEU A O 1
ATOM 697 N N . ARG A 1 83 ? -5.783 8.208 -3.681 1.00 92.62 83 ARG A N 1
ATOM 698 C CA . ARG A 1 83 ? -5.399 9.553 -3.223 1.00 92.62 83 ARG A CA 1
ATOM 699 C C . ARG A 1 83 ? -5.978 10.648 -4.115 1.00 92.62 83 ARG A C 1
ATOM 701 O O . ARG A 1 83 ? -6.332 11.719 -3.627 1.00 92.62 83 ARG A O 1
ATOM 708 N N . THR A 1 84 ? -6.011 10.403 -5.422 1.00 91.19 84 THR A N 1
ATOM 709 C CA . THR A 1 84 ? -6.536 11.358 -6.402 1.00 91.19 84 THR A CA 1
ATOM 710 C C . THR A 1 84 ? -8.043 11.500 -6.239 1.00 91.19 84 THR A C 1
ATOM 712 O O . THR A 1 84 ? -8.529 12.626 -6.146 1.00 91.19 84 THR A O 1
ATOM 715 N N . ASP A 1 85 ? -8.753 10.382 -6.097 1.00 88.00 85 ASP A N 1
ATOM 716 C CA . ASP A 1 85 ? -10.204 10.365 -5.904 1.00 88.00 85 ASP A CA 1
ATOM 717 C C . ASP A 1 85 ? -10.609 11.150 -4.642 1.00 88.00 85 ASP A C 1
ATOM 719 O O . ASP A 1 85 ? -11.451 12.048 -4.701 1.00 88.00 85 ASP A O 1
ATOM 723 N N . ARG A 1 86 ? -9.911 10.932 -3.520 1.00 83.69 86 ARG A N 1
ATOM 724 C CA . ARG A 1 86 ? -10.143 11.657 -2.253 1.00 83.69 86 ARG A CA 1
ATOM 725 C C . ARG A 1 86 ? -9.893 13.159 -2.337 1.00 83.69 86 ARG A C 1
ATOM 727 O O . ARG A 1 86 ? -10.621 13.962 -1.746 1.00 83.69 86 ARG A O 1
ATOM 734 N N . ALA A 1 87 ? -8.854 13.560 -3.067 1.00 82.81 87 ALA A N 1
ATOM 735 C CA . ALA A 1 87 ? -8.566 14.972 -3.278 1.00 82.81 87 ALA A CA 1
ATOM 736 C C . ALA A 1 87 ? -9.695 15.659 -4.065 1.00 82.81 87 ALA A C 1
ATOM 738 O O . ALA A 1 87 ? -10.018 16.812 -3.783 1.00 82.81 87 ALA A O 1
ATOM 739 N N . MET A 1 88 ? -10.321 14.951 -5.011 1.00 79.69 88 MET A N 1
ATOM 740 C CA . MET A 1 88 ? -11.455 15.463 -5.784 1.00 79.69 88 MET A CA 1
ATOM 741 C C . MET A 1 88 ? -12.740 15.554 -4.952 1.00 79.69 88 MET A C 1
ATOM 743 O O . MET A 1 88 ? -13.467 16.537 -5.090 1.00 79.69 88 MET A O 1
ATOM 747 N N . GLU A 1 89 ? -12.995 14.594 -4.057 1.00 78.00 89 GLU A N 1
ATOM 748 C CA . GLU A 1 89 ? -14.132 14.639 -3.120 1.00 78.00 89 GLU A CA 1
ATOM 749 C C . GLU A 1 89 ? -14.068 15.853 -2.182 1.00 78.00 89 GLU A C 1
ATOM 751 O O . GLU A 1 89 ? -15.086 16.477 -1.901 1.00 78.00 89 GLU A O 1
ATOM 756 N N . THR A 1 90 ? -12.868 16.240 -1.742 1.00 68.50 90 THR A N 1
ATOM 757 C CA . THR A 1 90 ? -12.672 17.363 -0.804 1.00 68.50 90 THR A CA 1
ATOM 758 C C . THR A 1 90 ? -12.860 18.743 -1.462 1.00 68.50 90 THR A C 1
ATOM 760 O O . THR A 1 90 ? -12.969 19.754 -0.771 1.00 68.50 90 THR A O 1
ATOM 763 N N . MET A 1 91 ? -12.872 18.817 -2.797 1.00 65.56 91 MET A N 1
ATOM 764 C CA . MET A 1 91 ? -13.041 20.070 -3.548 1.00 65.56 91 MET A CA 1
ATOM 765 C C . MET A 1 91 ? -14.507 20.422 -3.863 1.00 65.56 91 MET A C 1
ATOM 767 O O . MET A 1 91 ? -14.741 21.478 -4.457 1.00 65.56 91 MET A O 1
ATOM 771 N N . GLN A 1 92 ? -15.469 19.563 -3.502 1.00 50.56 92 GLN A N 1
ATOM 772 C CA . GLN A 1 92 ? -16.913 19.809 -3.643 1.00 50.56 92 GLN A CA 1
ATOM 773 C C . GLN A 1 92 ? -17.519 20.389 -2.363 1.00 50.56 92 GLN A C 1
ATOM 775 O O . GLN A 1 92 ? -18.403 21.265 -2.504 1.00 50.56 92 GLN A O 1
#